Protein AF-A0A846A2D1-F1 (afdb_monomer)

Radius of gyration: 15.33 Å; Cα contacts (8 Å, |Δi|>4): 108; chains: 1; bounding box: 37×28×43 Å

Sequence (115 aa):
MNHFTIVMEFLRNRQRFLKEVDQGIRIDIKIISLLIASSAFFGIYGGIIGSFSNPLQIISSAIKLPALYLLTLLICLPTLYFYEISSGSKRSFGQYLALLLAATSVISVMLFGFA

Nearest PDB structures (foldseek):
  8tnm-assembly1_A  TM=3.487E-01  e=9.755E+00  synthetic construct

pLDDT: mean 88.81, std 5.29, range [51.72, 93.69]

Foldseek 3Di:
DQLVVLLVCCVVPVVVNLVCLQVVNPLVSLLVSLLVLLLQLQLCLQLVVQVVDDNVSSNVRSNVRSVVVVVVCVVVLVVVVVVCVVVVHPHDSSSSSSVVSSVSSVVSVVSSVVD

Structure (mmCIF, N/CA/C/O backbone):
data_AF-A0A846A2D1-F1
#
_entry.id   AF-A0A846A2D1-F1
#
loop_
_atom_site.group_PDB
_atom_site.id
_atom_site.type_symbol
_atom_site.label_atom_id
_atom_site.label_alt_id
_atom_site.label_comp_id
_atom_site.label_asym_id
_atom_site.label_entity_id
_atom_site.label_seq_id
_atom_site.pdbx_PDB_ins_code
_atom_site.Cartn_x
_atom_site.Cartn_y
_atom_site.Cartn_z
_atom_site.occupancy
_atom_site.B_iso_or_equiv
_atom_site.auth_seq_id
_atom_site.auth_comp_id
_atom_site.auth_asym_id
_atom_site.auth_atom_id
_atom_site.pdbx_PDB_model_num
ATOM 1 N N . MET A 1 1 ? 13.661 -4.943 10.338 1.00 51.72 1 MET A N 1
ATOM 2 C CA . MET A 1 1 ? 12.328 -5.583 10.227 1.00 51.72 1 MET A CA 1
ATOM 3 C C . MET A 1 1 ? 12.147 -5.998 8.779 1.00 51.72 1 MET A C 1
ATOM 5 O O . MET A 1 1 ? 12.386 -5.165 7.918 1.00 51.72 1 MET A O 1
ATOM 9 N N . ASN A 1 2 ? 11.783 -7.248 8.485 1.00 70.00 2 ASN A N 1
ATOM 10 C CA . ASN A 1 2 ? 11.537 -7.649 7.098 1.00 70.00 2 ASN A CA 1
ATOM 11 C C . ASN A 1 2 ? 10.143 -7.163 6.675 1.00 70.00 2 ASN A C 1
ATOM 13 O O . ASN A 1 2 ? 9.138 -7.780 7.022 1.00 70.00 2 ASN A O 1
ATOM 17 N N . HIS A 1 3 ? 10.073 -6.053 5.938 1.00 76.00 3 HIS A N 1
ATOM 18 C CA . HIS A 1 3 ? 8.810 -5.486 5.440 1.00 76.00 3 HIS A CA 1
ATOM 19 C C . HIS A 1 3 ? 8.006 -6.494 4.597 1.00 76.00 3 HIS A C 1
ATOM 21 O O . HIS A 1 3 ? 6.781 -6.545 4.680 1.00 76.00 3 HIS A O 1
ATOM 27 N N . PHE A 1 4 ? 8.705 -7.382 3.884 1.00 77.94 4 PHE A N 1
ATOM 28 C CA . PHE A 1 4 ? 8.124 -8.502 3.139 1.00 77.94 4 PHE A CA 1
ATOM 29 C C . PHE A 1 4 ? 7.366 -9.507 4.014 1.00 77.94 4 PHE A C 1
ATOM 31 O O . PHE A 1 4 ? 6.348 -10.052 3.591 1.00 77.94 4 PHE A O 1
ATOM 38 N N . THR A 1 5 ? 7.827 -9.746 5.246 1.00 79.62 5 THR A N 1
ATOM 39 C CA . THR A 1 5 ? 7.174 -10.691 6.161 1.00 79.62 5 THR A CA 1
ATOM 40 C C . THR A 1 5 ? 5.780 -10.210 6.544 1.00 79.62 5 THR A C 1
ATOM 42 O O . THR A 1 5 ? 4.875 -11.026 6.646 1.00 79.62 5 THR A O 1
ATOM 45 N N . ILE A 1 6 ? 5.580 -8.897 6.683 1.00 82.06 6 ILE A N 1
ATOM 46 C CA . ILE A 1 6 ? 4.277 -8.321 7.039 1.00 82.06 6 ILE A CA 1
ATOM 47 C C . ILE A 1 6 ? 3.274 -8.478 5.894 1.00 82.06 6 ILE A C 1
ATOM 49 O O . ILE A 1 6 ? 2.120 -8.813 6.149 1.00 82.06 6 ILE A O 1
ATOM 53 N N . VAL A 1 7 ? 3.703 -8.300 4.640 1.00 84.50 7 VAL A N 1
ATOM 54 C CA . VAL A 1 7 ? 2.833 -8.545 3.478 1.00 84.50 7 VAL A CA 1
ATOM 55 C C . VAL A 1 7 ? 2.508 -10.029 3.334 1.00 84.50 7 VAL A C 1
ATOM 57 O O . VAL A 1 7 ? 1.349 -10.383 3.143 1.00 84.50 7 VAL A O 1
ATOM 60 N N . MET A 1 8 ? 3.493 -10.912 3.503 1.00 84.31 8 MET A N 1
ATOM 61 C CA . MET A 1 8 ? 3.275 -12.364 3.500 1.00 84.31 8 MET A CA 1
ATOM 62 C C . MET A 1 8 ? 2.330 -12.813 4.621 1.00 84.31 8 MET A C 1
ATOM 64 O O . MET A 1 8 ? 1.442 -13.631 4.393 1.00 84.31 8 MET A O 1
ATOM 68 N N . GLU A 1 9 ? 2.480 -12.269 5.828 1.00 84.75 9 GLU A N 1
ATOM 69 C CA . GLU A 1 9 ? 1.592 -12.556 6.956 1.00 84.75 9 GLU A CA 1
ATOM 70 C C . GLU A 1 9 ? 0.180 -12.019 6.711 1.00 84.75 9 GLU A C 1
ATOM 72 O O . GLU A 1 9 ? -0.792 -12.712 7.007 1.00 84.75 9 GLU A O 1
ATOM 77 N N . PHE A 1 10 ? 0.055 -10.834 6.109 1.00 87.31 10 PHE A N 1
ATOM 78 C CA . PHE A 1 10 ? -1.225 -10.288 5.669 1.00 87.31 10 PHE A CA 1
ATOM 79 C C . PHE A 1 10 ? -1.914 -11.195 4.639 1.00 87.31 10 PHE A C 1
ATOM 81 O O . PHE A 1 10 ? -3.085 -11.529 4.819 1.00 87.31 10 PHE A O 1
ATOM 88 N N . LEU A 1 11 ? -1.194 -11.639 3.602 1.00 85.81 11 LEU A N 1
ATOM 89 C CA . LEU A 1 11 ? -1.729 -12.534 2.571 1.00 85.81 11 LEU A CA 1
ATOM 90 C C . LEU A 1 11 ? -2.124 -13.898 3.150 1.00 85.81 11 LEU A C 1
ATOM 92 O O . LEU A 1 11 ? -3.165 -14.444 2.791 1.00 85.81 11 LEU A O 1
ATOM 96 N N . ARG A 1 12 ? -1.321 -14.437 4.074 1.00 88.12 12 ARG A N 1
ATOM 97 C CA . ARG A 1 12 ? -1.553 -15.751 4.687 1.00 88.12 12 ARG A CA 1
ATOM 98 C C . ARG A 1 12 ? -2.668 -15.730 5.731 1.00 88.12 12 ARG A C 1
ATOM 100 O O . ARG A 1 12 ? -3.473 -16.651 5.782 1.00 88.12 12 ARG A O 1
ATOM 107 N N . ASN A 1 13 ? -2.718 -14.690 6.561 1.00 90.44 13 ASN A N 1
ATOM 108 C CA . ASN A 1 13 ? -3.602 -14.575 7.722 1.00 90.44 13 ASN A CA 1
ATOM 109 C C . ASN A 1 13 ? -4.374 -13.245 7.712 1.00 90.44 13 ASN A C 1
ATOM 111 O O . ASN A 1 13 ? -4.353 -12.482 8.684 1.00 90.44 13 ASN A O 1
ATOM 115 N N . ARG A 1 14 ? -5.118 -12.985 6.629 1.00 89.06 14 ARG A N 1
ATOM 116 C CA . ARG A 1 14 ? -5.891 -11.746 6.438 1.00 89.06 14 ARG A CA 1
ATOM 117 C C . ARG A 1 14 ? -6.779 -11.391 7.631 1.00 89.06 14 ARG A C 1
ATOM 119 O O . ARG A 1 14 ? -6.795 -10.241 8.052 1.00 89.06 14 ARG A O 1
ATOM 126 N N . GLN A 1 15 ? -7.504 -12.360 8.196 1.00 88.88 15 GLN A N 1
ATOM 127 C CA . GLN A 1 15 ? -8.404 -12.094 9.328 1.00 88.88 15 GLN A CA 1
ATOM 128 C C . GLN A 1 15 ? -7.653 -11.597 10.565 1.00 88.88 15 GLN A C 1
ATOM 130 O O . GLN A 1 15 ? -8.083 -10.638 11.204 1.00 88.88 15 GLN A O 1
ATOM 135 N N . ARG A 1 16 ? -6.507 -12.212 10.875 1.00 90.38 16 ARG A N 1
ATOM 136 C CA . ARG A 1 16 ? -5.653 -11.779 11.982 1.00 90.38 16 ARG A CA 1
ATOM 137 C C . ARG A 1 16 ? -5.124 -10.371 11.734 1.00 90.38 16 ARG A C 1
ATOM 139 O O . ARG A 1 16 ? -5.208 -9.533 12.623 1.00 90.38 16 ARG A O 1
ATOM 146 N N . PHE A 1 17 ? -4.644 -10.099 10.521 1.00 90.69 17 PHE A N 1
ATOM 147 C CA . PHE A 1 17 ? -4.153 -8.775 10.156 1.00 90.69 17 PHE A CA 1
ATOM 148 C C . PHE A 1 17 ? -5.235 -7.698 10.319 1.00 90.69 17 PHE A C 1
ATOM 150 O O . PHE A 1 17 ? -4.977 -6.674 10.946 1.00 90.69 17 PHE A O 1
ATOM 157 N N . LEU A 1 18 ? -6.446 -7.943 9.806 1.00 90.31 18 LEU A N 1
ATOM 158 C CA . LEU A 1 18 ? -7.572 -7.014 9.927 1.00 90.31 18 LEU A CA 1
ATOM 159 C C . LEU A 1 18 ? -7.968 -6.789 11.389 1.00 90.31 18 LEU A C 1
ATOM 161 O O . LEU A 1 18 ? -8.214 -5.652 11.777 1.00 90.31 18 LEU A O 1
ATOM 165 N N . LYS A 1 19 ? -7.962 -7.843 12.212 1.00 92.00 19 LYS A N 1
ATOM 166 C CA . LYS A 1 19 ? -8.230 -7.736 13.651 1.00 92.00 19 LYS A CA 1
ATOM 167 C C . LYS A 1 19 ? -7.177 -6.892 14.370 1.00 92.00 19 LYS A C 1
ATOM 169 O O . LYS A 1 19 ? -7.530 -6.048 15.182 1.00 92.00 19 LYS A O 1
ATOM 174 N N . GLU A 1 20 ? -5.898 -7.073 14.049 1.00 91.12 20 GLU A N 1
ATOM 175 C CA . GLU A 1 20 ? -4.814 -6.259 14.612 1.00 91.12 20 GLU A CA 1
ATOM 176 C C . GLU A 1 20 ? -4.914 -4.786 14.184 1.00 91.12 20 GLU A C 1
ATOM 178 O O . GLU A 1 20 ? -4.626 -3.899 14.985 1.00 91.12 20 GLU A O 1
ATOM 183 N N . VAL A 1 21 ? -5.344 -4.515 12.944 1.00 91.81 21 VAL A N 1
ATOM 184 C CA . VAL A 1 21 ? -5.596 -3.145 12.466 1.00 91.81 21 VAL A CA 1
ATOM 185 C C . VAL A 1 21 ? -6.773 -2.514 13.210 1.00 91.81 21 VAL A C 1
ATOM 187 O O . VAL A 1 21 ? -6.656 -1.388 13.689 1.00 91.81 21 VAL A O 1
ATOM 190 N N . ASP A 1 22 ? -7.870 -3.250 13.376 1.00 89.81 22 ASP A N 1
ATOM 191 C CA . ASP A 1 22 ? -9.051 -2.799 14.121 1.00 89.81 22 ASP A CA 1
ATOM 192 C C . ASP A 1 22 ? -8.723 -2.521 15.602 1.00 89.81 22 ASP A C 1
ATOM 194 O O . ASP A 1 22 ? -9.172 -1.530 16.172 1.00 89.81 22 ASP A O 1
ATOM 198 N N . GLN A 1 23 ? -7.823 -3.317 16.192 1.00 91.88 23 GLN A N 1
ATOM 199 C CA . GLN A 1 23 ? -7.296 -3.126 17.549 1.00 91.88 23 GLN A CA 1
ATOM 200 C C . GLN A 1 23 ? -6.210 -2.040 17.663 1.00 91.88 23 GLN A C 1
ATOM 202 O O . GLN A 1 23 ? -5.749 -1.758 18.767 1.00 91.88 23 GLN A O 1
ATOM 207 N N . GLY A 1 24 ? -5.765 -1.435 16.555 1.00 88.25 24 GLY A N 1
ATOM 208 C CA . GLY A 1 24 ? -4.745 -0.379 16.584 1.00 88.25 24 GLY A CA 1
ATOM 209 C C . GLY A 1 24 ? -3.321 -0.882 16.866 1.00 88.25 24 GLY A C 1
ATOM 210 O O . GLY A 1 24 ? -2.451 -0.105 17.257 1.00 88.25 24 GLY A O 1
ATOM 211 N N . ILE A 1 25 ? -3.047 -2.174 16.675 1.00 89.75 25 ILE A N 1
ATOM 212 C CA . ILE A 1 25 ? -1.767 -2.788 17.044 1.00 89.75 25 ILE A CA 1
ATOM 213 C C . ILE A 1 25 ? -0.714 -2.508 15.964 1.00 89.75 25 ILE A C 1
ATOM 215 O O . ILE A 1 25 ? -0.772 -3.047 14.856 1.00 89.75 25 ILE A O 1
ATOM 219 N N . ARG A 1 26 ? 0.300 -1.705 16.318 1.00 88.56 26 ARG A N 1
ATOM 220 C CA . ARG A 1 26 ? 1.473 -1.376 15.477 1.00 88.56 26 ARG A CA 1
ATOM 221 C C . ARG A 1 26 ? 1.107 -0.907 14.061 1.00 88.56 26 ARG A C 1
ATOM 223 O O . ARG A 1 26 ? 1.679 -1.378 13.075 1.00 88.56 26 ARG A O 1
ATOM 230 N N . ILE A 1 27 ? 0.155 0.018 13.974 1.00 90.88 27 ILE A N 1
ATOM 231 C CA . ILE A 1 27 ? -0.369 0.554 12.711 1.00 90.88 27 ILE A CA 1
ATOM 232 C C . ILE A 1 27 ? 0.731 1.194 11.858 1.00 90.88 27 ILE A C 1
ATOM 234 O O . ILE A 1 27 ? 0.833 0.877 10.676 1.00 90.88 27 ILE A O 1
ATOM 238 N N . ASP A 1 28 ? 1.611 1.994 12.455 1.00 89.75 28 ASP A N 1
ATOM 239 C CA . ASP A 1 28 ? 2.650 2.741 11.727 1.00 89.75 28 ASP A CA 1
ATOM 240 C C . ASP A 1 28 ? 3.609 1.804 10.980 1.00 89.75 28 ASP A C 1
ATOM 242 O O . ASP A 1 28 ? 3.911 1.980 9.800 1.00 89.75 28 ASP A O 1
ATOM 246 N N . ILE A 1 29 ? 4.020 0.725 11.649 1.00 89.31 29 ILE A N 1
ATOM 247 C CA . ILE A 1 29 ? 4.880 -0.314 11.074 1.00 89.31 29 ILE A CA 1
ATOM 248 C C . ILE A 1 29 ? 4.171 -1.032 9.923 1.00 89.31 29 ILE A C 1
ATOM 250 O O . ILE A 1 29 ? 4.804 -1.328 8.906 1.00 89.31 29 ILE A O 1
ATOM 254 N N . LYS A 1 30 ? 2.875 -1.339 10.075 1.00 91.56 30 LYS A N 1
ATOM 255 C CA . LYS A 1 30 ? 2.080 -1.997 9.029 1.00 91.56 30 LYS A CA 1
ATOM 256 C C . LYS A 1 30 ? 1.960 -1.093 7.804 1.00 91.56 30 LYS A C 1
ATOM 258 O O . LYS A 1 30 ? 2.229 -1.567 6.706 1.00 91.56 30 LYS A O 1
ATOM 263 N N . ILE A 1 31 ? 1.650 0.191 8.000 1.00 92.44 31 ILE A N 1
ATOM 264 C CA . ILE A 1 31 ? 1.581 1.217 6.948 1.00 92.44 31 ILE A CA 1
ATOM 265 C C . ILE A 1 31 ? 2.897 1.273 6.175 1.00 92.44 31 ILE A C 1
ATOM 267 O O . ILE A 1 31 ? 2.902 1.065 4.964 1.00 92.44 31 ILE A O 1
ATOM 271 N N . ILE A 1 32 ? 4.019 1.488 6.870 1.00 91.94 32 ILE A N 1
ATOM 272 C CA . ILE A 1 32 ? 5.337 1.616 6.234 1.00 91.94 32 ILE A CA 1
ATOM 273 C C . ILE A 1 32 ? 5.696 0.334 5.475 1.00 91.94 32 ILE A C 1
ATOM 275 O O . ILE A 1 32 ? 6.178 0.388 4.348 1.00 91.94 32 ILE A O 1
ATOM 279 N N . SER A 1 33 ? 5.423 -0.832 6.061 1.00 91.44 33 SER A N 1
ATOM 280 C CA . SER A 1 33 ? 5.764 -2.115 5.438 1.00 91.44 33 SER A CA 1
ATOM 281 C C . SER A 1 33 ? 4.925 -2.413 4.200 1.00 91.44 33 SER A C 1
ATOM 283 O O . SER A 1 33 ? 5.477 -2.852 3.195 1.00 91.44 33 SER A O 1
ATOM 285 N N . LEU A 1 34 ? 3.618 -2.140 4.254 1.00 91.44 34 LEU A N 1
ATOM 286 C CA . LEU A 1 34 ? 2.716 -2.257 3.109 1.00 91.44 34 LEU A CA 1
ATOM 287 C C . LEU A 1 34 ? 3.101 -1.280 1.997 1.00 91.44 34 LEU A C 1
ATOM 289 O O . LEU A 1 34 ? 3.111 -1.661 0.831 1.00 91.44 34 LEU A O 1
ATOM 293 N N . LEU A 1 35 ? 3.459 -0.045 2.347 1.00 92.31 35 LEU A N 1
ATOM 294 C CA . LEU A 1 35 ? 3.850 0.985 1.388 1.00 92.31 35 LEU A CA 1
ATOM 295 C C . LEU A 1 35 ? 5.167 0.639 0.682 1.00 92.31 35 LEU A C 1
ATOM 297 O O . LEU A 1 35 ? 5.233 0.693 -0.543 1.00 92.31 35 LEU A O 1
ATOM 301 N N . ILE A 1 36 ? 6.194 0.218 1.427 1.00 92.06 36 ILE A N 1
ATOM 302 C CA . ILE A 1 36 ? 7.486 -0.184 0.849 1.00 92.06 36 ILE A CA 1
ATOM 303 C C . ILE A 1 36 ? 7.315 -1.409 -0.052 1.00 92.06 36 ILE A C 1
ATOM 305 O O . ILE A 1 36 ? 7.792 -1.410 -1.185 1.00 92.06 36 ILE A O 1
ATOM 309 N N . ALA A 1 37 ? 6.626 -2.446 0.428 1.00 91.69 37 ALA A N 1
ATOM 310 C CA . ALA A 1 37 ? 6.456 -3.6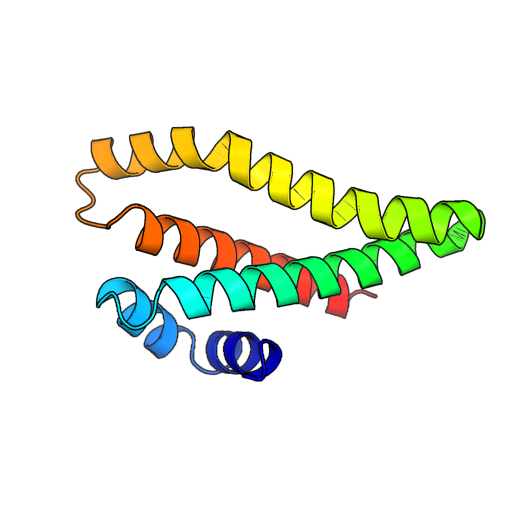79 -0.330 1.00 91.69 37 ALA A CA 1
ATOM 311 C C . ALA A 1 37 ? 5.603 -3.473 -1.591 1.00 91.69 37 ALA A C 1
ATOM 313 O O . ALA A 1 37 ? 5.992 -3.923 -2.666 1.00 91.69 37 ALA A O 1
ATOM 314 N N . SER A 1 38 ? 4.481 -2.752 -1.490 1.00 92.25 38 SER A N 1
ATOM 315 C CA . SER A 1 38 ? 3.640 -2.458 -2.657 1.00 92.25 38 SER A CA 1
ATOM 316 C C . SER A 1 38 ? 4.360 -1.590 -3.684 1.00 92.25 38 SER A C 1
ATOM 318 O O . SER A 1 38 ? 4.317 -1.904 -4.870 1.00 92.25 38 SER A O 1
ATOM 320 N N . SER A 1 39 ? 5.092 -0.560 -3.245 1.00 92.75 39 SER A N 1
ATOM 321 C CA . SER A 1 39 ? 5.911 0.275 -4.130 1.00 92.75 39 SER A CA 1
ATOM 322 C C . SER A 1 39 ? 6.980 -0.545 -4.860 1.00 92.75 39 SER A C 1
ATOM 324 O O . SER A 1 39 ? 7.142 -0.402 -6.070 1.00 92.75 39 SER A O 1
ATOM 326 N N . ALA A 1 40 ? 7.649 -1.470 -4.161 1.00 92.62 40 ALA A N 1
ATOM 327 C CA . ALA A 1 40 ? 8.620 -2.371 -4.775 1.00 92.62 40 ALA A CA 1
ATOM 328 C C . ALA A 1 40 ? 7.976 -3.273 -5.844 1.00 92.62 40 ALA A C 1
ATOM 330 O O . ALA A 1 40 ? 8.489 -3.362 -6.957 1.00 92.62 40 ALA A O 1
ATOM 331 N N . PHE A 1 41 ? 6.828 -3.891 -5.548 1.00 91.81 41 PHE A N 1
ATOM 332 C CA . PHE A 1 41 ? 6.112 -4.739 -6.507 1.00 91.81 41 PHE A CA 1
ATOM 333 C C . PHE A 1 41 ? 5.602 -3.964 -7.726 1.00 91.81 41 PHE A C 1
ATOM 335 O O . PHE A 1 41 ? 5.802 -4.407 -8.857 1.00 91.81 41 PHE A O 1
ATOM 342 N N . PHE A 1 42 ? 5.008 -2.783 -7.522 1.00 92.94 42 PHE A N 1
ATOM 343 C CA . PHE A 1 42 ? 4.609 -1.905 -8.623 1.00 92.94 42 PHE A CA 1
ATOM 344 C C . PHE A 1 42 ? 5.805 -1.441 -9.450 1.00 92.94 42 PHE A C 1
ATOM 346 O O . PHE A 1 42 ? 5.687 -1.329 -10.666 1.00 92.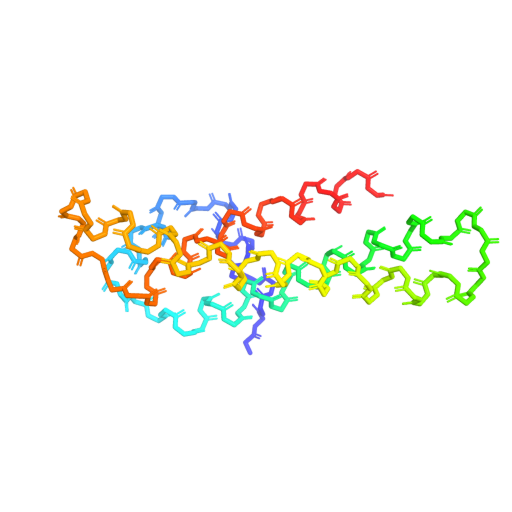94 42 PHE A O 1
ATOM 353 N N . GLY A 1 43 ? 6.946 -1.176 -8.811 1.00 92.19 43 GLY A N 1
ATOM 354 C CA . GLY A 1 43 ? 8.159 -0.767 -9.503 1.00 92.19 43 GLY A CA 1
ATOM 355 C C . GLY A 1 43 ? 8.734 -1.873 -10.379 1.00 92.19 43 GLY A C 1
ATOM 356 O O . GLY A 1 43 ? 9.076 -1.616 -11.531 1.00 92.19 43 GLY A O 1
ATOM 357 N N . ILE A 1 44 ? 8.766 -3.115 -9.885 1.00 91.81 44 ILE A N 1
ATOM 358 C CA . ILE A 1 44 ? 9.196 -4.269 -10.688 1.00 91.81 44 ILE A CA 1
ATOM 359 C C . ILE A 1 44 ? 8.245 -4.473 -11.870 1.00 91.81 44 ILE A C 1
ATOM 361 O O . ILE A 1 44 ? 8.695 -4.536 -13.013 1.00 91.81 44 ILE A O 1
ATOM 365 N N . TYR A 1 45 ? 6.935 -4.488 -11.615 1.00 91.62 45 TYR A N 1
ATOM 366 C CA . TYR A 1 45 ? 5.928 -4.616 -12.667 1.00 91.62 45 TYR A CA 1
ATOM 367 C C . TYR A 1 45 ? 6.030 -3.486 -13.707 1.00 91.62 45 TYR A C 1
ATOM 369 O O . TYR A 1 45 ? 6.014 -3.730 -14.912 1.00 91.62 45 TYR A O 1
ATOM 377 N N . GLY A 1 46 ? 6.219 -2.243 -13.258 1.00 90.88 46 GLY A N 1
ATOM 378 C CA . GLY A 1 46 ? 6.399 -1.098 -14.145 1.00 90.88 46 GLY A CA 1
ATOM 3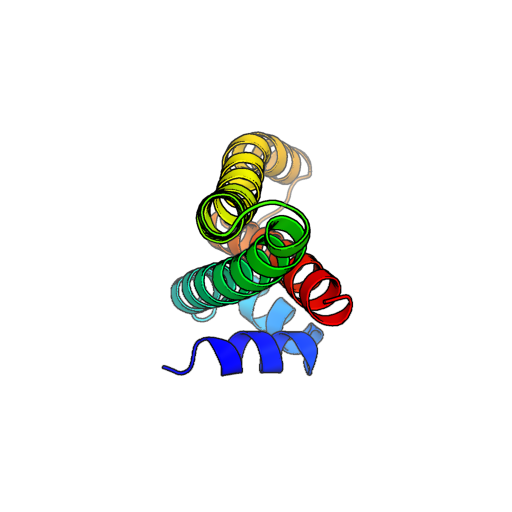79 C C . GLY A 1 46 ? 7.686 -1.154 -14.958 1.00 90.88 46 GLY A C 1
ATOM 380 O O . GLY A 1 46 ? 7.674 -0.782 -16.129 1.00 90.88 46 GLY A O 1
ATOM 381 N N . GLY A 1 47 ? 8.771 -1.673 -14.384 1.00 90.31 47 GLY A N 1
ATOM 382 C CA . GLY A 1 47 ? 10.004 -1.946 -15.117 1.00 90.31 47 GLY A CA 1
ATOM 383 C C . GLY A 1 47 ? 9.799 -2.983 -16.221 1.00 90.31 47 GLY A C 1
ATOM 384 O O . GLY A 1 47 ? 10.248 -2.770 -17.346 1.00 90.31 47 GLY A O 1
ATOM 385 N N . ILE A 1 48 ? 9.059 -4.057 -15.932 1.00 89.88 48 ILE A N 1
ATOM 386 C CA . ILE A 1 48 ? 8.733 -5.113 -16.903 1.00 89.88 48 ILE A CA 1
ATOM 387 C C . ILE A 1 48 ? 7.893 -4.545 -18.052 1.00 89.88 48 ILE A C 1
ATOM 389 O O . ILE A 1 48 ? 8.259 -4.728 -19.211 1.00 89.88 48 ILE A O 1
ATOM 393 N N . ILE A 1 49 ? 6.854 -3.752 -17.764 1.00 88.69 49 ILE A N 1
ATOM 394 C CA . ILE A 1 49 ? 6.076 -3.060 -18.808 1.00 88.69 49 ILE A CA 1
ATOM 395 C C . ILE A 1 49 ? 6.959 -2.100 -19.623 1.00 88.69 49 ILE A C 1
ATOM 397 O O . ILE A 1 49 ? 6.833 -2.009 -20.843 1.00 88.69 49 ILE A O 1
ATOM 401 N N . GLY A 1 50 ? 7.873 -1.380 -18.971 1.00 86.12 50 GLY A N 1
ATOM 402 C CA . GLY A 1 50 ? 8.793 -0.464 -19.644 1.00 86.12 50 GLY A CA 1
ATOM 403 C C . GLY A 1 50 ? 9.832 -1.164 -20.528 1.00 86.12 50 GLY A C 1
ATOM 404 O O . GLY A 1 50 ? 10.364 -0.540 -21.446 1.00 86.12 50 GLY A O 1
ATOM 405 N N . SER A 1 51 ? 10.103 -2.452 -20.299 1.00 87.06 51 SER A N 1
ATOM 406 C CA . SER A 1 51 ? 11.132 -3.211 -21.026 1.00 87.06 51 SER A CA 1
ATOM 407 C C . SER A 1 51 ? 10.807 -3.441 -22.501 1.00 87.06 51 SER A C 1
ATOM 409 O O . SER A 1 51 ? 11.722 -3.564 -23.310 1.00 87.06 51 SER A O 1
ATOM 411 N N . PHE A 1 52 ? 9.528 -3.379 -22.881 1.00 82.38 52 PHE A N 1
ATOM 412 C CA . PHE A 1 52 ? 9.072 -3.569 -24.263 1.00 82.38 52 PHE A CA 1
ATOM 413 C C . PHE A 1 52 ? 9.409 -2.413 -25.217 1.00 82.38 52 PHE A C 1
ATOM 415 O O . PHE A 1 52 ? 9.014 -2.445 -26.379 1.00 82.38 52 PHE A O 1
ATOM 422 N N . SER A 1 53 ? 10.085 -1.365 -24.745 1.00 79.69 53 SER A N 1
ATOM 423 C CA . SER A 1 53 ? 10.240 -0.114 -25.493 1.00 79.69 53 SER A CA 1
ATOM 424 C C . SER A 1 53 ? 11.684 0.386 -25.532 1.00 79.69 53 SER A C 1
ATOM 426 O O . SER A 1 53 ? 12.349 0.225 -26.548 1.00 79.69 53 SER A O 1
ATOM 428 N N . ASN A 1 54 ? 12.189 0.977 -24.445 1.00 84.25 54 ASN A N 1
ATOM 429 C CA . ASN A 1 54 ? 13.561 1.484 -24.341 1.00 84.25 54 ASN A CA 1
ATOM 430 C C . ASN A 1 54 ? 14.132 1.278 -22.926 1.00 84.25 54 ASN A C 1
ATOM 432 O O . ASN A 1 54 ? 13.387 1.375 -21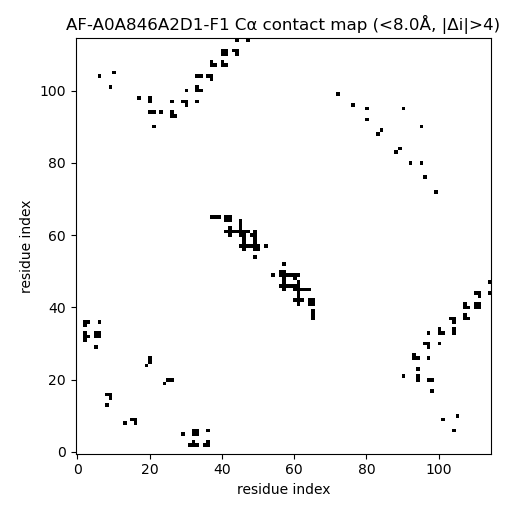.951 1.00 84.25 54 ASN A O 1
ATOM 436 N N . PRO A 1 55 ? 15.458 1.116 -22.755 1.00 81.75 55 PRO A N 1
ATOM 437 C CA . PRO A 1 55 ? 16.070 0.949 -21.432 1.00 81.75 55 PRO A CA 1
ATOM 438 C C . PRO A 1 55 ? 15.852 2.155 -20.500 1.00 81.75 55 PRO A C 1
ATOM 440 O O . PRO A 1 55 ? 15.651 1.989 -19.300 1.00 81.75 55 PRO A O 1
ATOM 443 N N . LEU A 1 56 ? 15.787 3.374 -21.045 1.00 86.00 56 LEU A N 1
ATOM 444 C CA . LEU A 1 56 ? 15.393 4.579 -20.295 1.00 86.00 56 LEU A CA 1
ATOM 445 C C . LEU A 1 56 ? 13.917 4.546 -19.853 1.00 86.00 56 LEU A C 1
ATOM 447 O O . LEU A 1 56 ? 13.552 5.102 -18.816 1.00 86.00 56 LEU A O 1
ATOM 451 N N . GLN A 1 57 ? 13.064 3.862 -20.616 1.00 86.69 57 GLN A N 1
ATOM 452 C CA . GLN A 1 57 ? 11.639 3.723 -20.336 1.00 86.69 57 GLN A CA 1
ATOM 453 C C . GLN A 1 57 ? 11.358 2.680 -19.246 1.00 86.69 57 GLN A C 1
ATOM 455 O O . GLN A 1 57 ? 10.358 2.817 -18.543 1.00 86.69 57 GLN A O 1
ATOM 460 N N . ILE A 1 58 ? 12.266 1.721 -19.025 1.00 89.00 58 ILE A N 1
ATOM 461 C CA . ILE A 1 58 ? 12.237 0.792 -17.880 1.00 89.00 58 ILE A CA 1
ATOM 462 C C . ILE A 1 58 ? 12.269 1.579 -16.572 1.00 89.00 58 ILE A C 1
ATOM 464 O O . ILE A 1 58 ? 11.367 1.454 -15.748 1.00 89.00 58 ILE A O 1
ATOM 468 N N . ILE A 1 59 ? 13.279 2.438 -16.404 1.00 88.75 59 ILE A N 1
ATOM 469 C CA . ILE A 1 59 ? 13.468 3.215 -15.172 1.00 88.75 59 ILE A CA 1
ATOM 470 C C . ILE A 1 59 ? 12.318 4.211 -14.994 1.00 88.75 59 ILE A C 1
ATOM 472 O O . ILE A 1 59 ? 11.759 4.332 -13.905 1.00 88.75 59 ILE A O 1
ATOM 476 N N . SER A 1 60 ? 11.917 4.886 -16.077 1.00 91.12 60 SER A N 1
ATOM 477 C CA . SER A 1 60 ? 10.790 5.821 -16.040 1.00 91.12 60 SER A CA 1
ATOM 478 C C . SER A 1 60 ? 9.490 5.132 -15.612 1.00 91.12 60 SER A C 1
ATOM 480 O O . SER A 1 60 ? 8.795 5.626 -14.724 1.00 91.12 60 SER A O 1
ATOM 482 N N . SER A 1 61 ? 9.180 3.964 -16.179 1.00 89.06 61 SER A N 1
ATOM 483 C CA . SER A 1 61 ? 7.944 3.228 -15.889 1.00 89.06 61 SER A CA 1
ATOM 484 C C . SER A 1 61 ? 7.961 2.598 -14.495 1.00 89.06 61 SER A C 1
ATOM 486 O O . SER A 1 61 ? 6.946 2.651 -13.801 1.00 89.06 61 SER A O 1
ATOM 488 N N . ALA A 1 62 ? 9.115 2.094 -14.043 1.00 90.19 62 ALA A N 1
ATOM 489 C CA . ALA A 1 62 ? 9.306 1.554 -12.697 1.00 90.19 62 ALA A CA 1
ATOM 490 C C . ALA A 1 62 ? 9.078 2.596 -11.591 1.00 90.19 62 ALA A C 1
ATOM 492 O O . ALA A 1 62 ? 8.622 2.251 -10.508 1.00 90.19 62 ALA A O 1
ATOM 493 N N . ILE A 1 63 ? 9.360 3.876 -11.845 1.00 91.44 63 ILE A N 1
ATOM 494 C CA . ILE A 1 63 ? 9.107 4.952 -10.873 1.00 91.44 63 ILE A CA 1
ATOM 495 C C . ILE A 1 63 ? 7.689 5.512 -11.034 1.00 91.44 63 ILE A C 1
ATOM 497 O O . ILE A 1 63 ? 7.001 5.789 -10.051 1.00 91.44 63 ILE A O 1
ATOM 501 N N . LYS A 1 64 ? 7.225 5.670 -12.278 1.00 91.94 64 LYS A N 1
ATOM 502 C CA . LYS A 1 64 ? 5.938 6.305 -12.582 1.00 91.94 64 LYS A CA 1
ATOM 503 C C . LYS A 1 64 ? 4.748 5.501 -12.061 1.00 91.94 64 LYS A C 1
ATOM 505 O O . LYS A 1 64 ? 3.805 6.100 -11.556 1.00 91.94 64 LYS A O 1
ATOM 510 N N . LEU A 1 65 ? 4.784 4.172 -12.158 1.00 89.56 65 LEU A N 1
ATOM 511 C CA . LEU A 1 65 ? 3.698 3.303 -11.690 1.00 89.56 65 LEU A CA 1
ATOM 512 C C . LEU A 1 65 ? 3.435 3.411 -10.176 1.00 89.56 65 LEU A C 1
ATOM 514 O O . LEU A 1 65 ? 2.311 3.758 -9.807 1.00 89.56 65 LEU A O 1
ATOM 518 N N . PRO A 1 66 ? 4.427 3.194 -9.288 1.00 89.56 66 PRO A N 1
ATOM 519 C CA . PRO A 1 66 ? 4.225 3.377 -7.853 1.00 89.56 66 PRO A CA 1
ATOM 520 C C . PRO A 1 66 ? 3.877 4.827 -7.497 1.00 89.56 66 PRO A C 1
ATOM 522 O O . PRO A 1 66 ? 3.010 5.048 -6.653 1.00 89.56 66 PRO A O 1
ATOM 525 N N . ALA A 1 67 ? 4.474 5.821 -8.168 1.00 92.38 67 ALA A N 1
ATOM 526 C CA . ALA A 1 67 ? 4.146 7.229 -7.943 1.00 92.38 67 ALA A CA 1
ATOM 527 C C . ALA A 1 67 ? 2.677 7.551 -8.266 1.00 92.38 67 ALA A C 1
ATOM 529 O O . ALA A 1 67 ? 1.999 8.186 -7.459 1.00 92.38 67 ALA A O 1
ATOM 530 N N . LEU A 1 68 ? 2.162 7.082 -9.408 1.00 92.62 68 LEU A N 1
ATOM 531 C CA . LEU A 1 68 ? 0.756 7.259 -9.778 1.00 92.62 68 LEU A CA 1
ATOM 532 C C . LEU A 1 68 ? -0.172 6.578 -8.774 1.00 92.62 68 LEU A C 1
ATOM 534 O O . LEU A 1 68 ? -1.185 7.157 -8.389 1.00 92.62 68 LEU A O 1
ATOM 538 N N . TYR A 1 69 ? 0.180 5.383 -8.304 1.00 89.31 69 TYR A N 1
ATOM 539 C CA . TYR A 1 69 ? -0.648 4.665 -7.343 1.00 89.31 69 TYR A CA 1
ATOM 540 C C . TYR A 1 69 ? -0.696 5.374 -5.980 1.00 89.31 69 TYR A C 1
ATOM 542 O O . TYR A 1 69 ? -1.772 5.553 -5.410 1.00 89.31 69 TYR A O 1
ATOM 550 N N . LEU A 1 70 ? 0.450 5.856 -5.486 1.00 90.38 70 LEU A N 1
ATOM 551 C CA . LEU A 1 70 ? 0.525 6.647 -4.254 1.00 90.38 70 LEU A CA 1
ATOM 552 C C . LEU A 1 70 ? -0.202 7.989 -4.380 1.00 90.38 70 LEU A C 1
ATOM 554 O O . LEU A 1 70 ? -0.872 8.407 -3.439 1.00 90.38 70 LEU A O 1
ATOM 558 N N . LEU A 1 71 ? -0.117 8.642 -5.540 1.00 93.69 71 LEU A N 1
ATOM 559 C CA . LEU A 1 71 ? -0.862 9.868 -5.818 1.00 93.69 71 LEU A CA 1
ATOM 560 C C . LEU A 1 71 ? -2.373 9.610 -5.807 1.00 93.69 71 LEU A C 1
ATOM 562 O O . LEU A 1 71 ? -3.123 10.369 -5.200 1.00 93.69 71 LEU A O 1
ATOM 566 N N . THR A 1 72 ? -2.813 8.516 -6.428 1.00 92.62 72 THR A N 1
ATOM 567 C CA . THR A 1 72 ? -4.227 8.115 -6.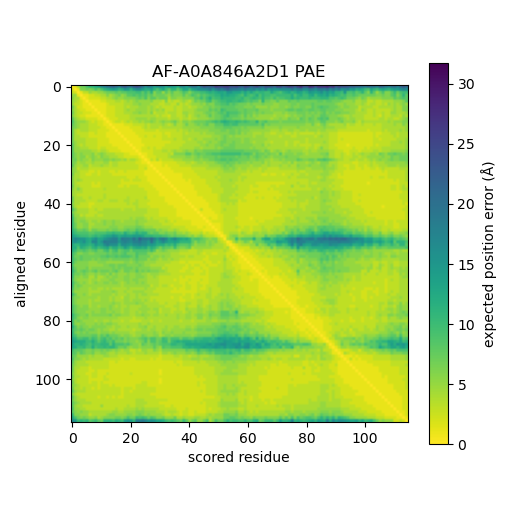435 1.00 92.62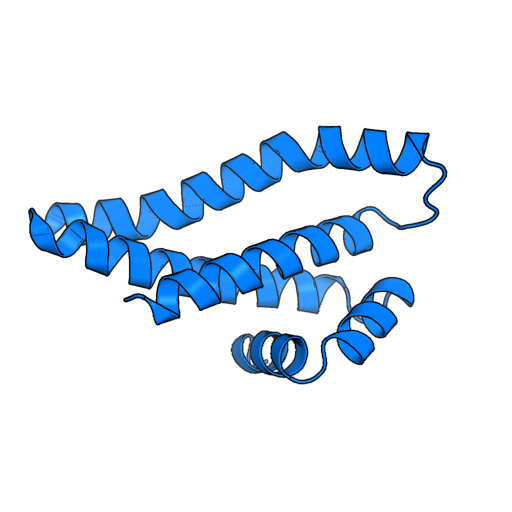 72 THR A CA 1
ATOM 568 C C . THR A 1 72 ? -4.711 7.849 -5.013 1.00 92.62 72 THR A C 1
ATOM 570 O O . THR A 1 72 ? -5.755 8.357 -4.613 1.00 92.62 72 THR A O 1
ATOM 573 N N . LEU A 1 73 ? -3.915 7.127 -4.215 1.00 90.25 73 LEU A N 1
ATOM 574 C CA . LEU A 1 73 ? -4.194 6.906 -2.800 1.00 90.25 73 LEU A CA 1
ATOM 575 C C . LEU A 1 73 ? -4.333 8.242 -2.062 1.00 90.25 73 LEU A C 1
ATOM 577 O O . LEU A 1 73 ? -5.322 8.439 -1.373 1.00 90.25 73 LEU A O 1
ATOM 581 N N . LEU A 1 74 ? -3.395 9.172 -2.245 1.00 91.75 74 LEU A N 1
ATOM 582 C CA . LEU A 1 74 ? -3.391 10.473 -1.574 1.00 91.75 74 LEU A CA 1
ATOM 583 C C . LEU A 1 74 ? -4.616 11.323 -1.928 1.00 91.75 74 LEU A C 1
ATOM 585 O O . LEU A 1 74 ? -5.186 11.953 -1.042 1.00 91.75 74 LEU A O 1
ATOM 589 N N . ILE A 1 75 ? -5.035 11.323 -3.196 1.00 93.44 75 ILE A N 1
ATOM 590 C CA . ILE A 1 75 ? -6.204 12.081 -3.662 1.00 93.44 75 ILE A CA 1
ATOM 591 C C . ILE A 1 75 ? -7.504 11.444 -3.160 1.00 93.44 75 ILE A C 1
ATOM 593 O O . ILE A 1 75 ? -8.405 12.151 -2.713 1.00 93.44 75 ILE A O 1
ATOM 597 N N . CYS A 1 76 ? -7.616 10.115 -3.209 1.00 91.19 76 CYS A N 1
ATOM 598 C CA . CYS A 1 76 ? -8.836 9.415 -2.814 1.00 91.19 76 CYS A CA 1
ATOM 599 C C . CYS A 1 76 ? -8.989 9.291 -1.293 1.00 91.19 76 CYS A C 1
ATOM 601 O O . CYS A 1 76 ? -10.113 9.220 -0.804 1.00 91.19 76 CYS A O 1
ATOM 603 N N . LEU A 1 77 ? -7.890 9.275 -0.536 1.00 91.75 77 LEU A N 1
ATOM 604 C CA . LEU A 1 77 ? -7.901 9.101 0.914 1.00 91.75 77 LEU A CA 1
ATOM 605 C C . LEU A 1 77 ? -8.794 10.107 1.653 1.00 91.75 77 LEU A C 1
ATOM 607 O O . LEU A 1 77 ? -9.637 9.641 2.417 1.00 91.75 77 LEU A O 1
ATOM 611 N N . PRO A 1 78 ? -8.674 11.439 1.469 1.00 89.56 78 PRO A N 1
ATOM 612 C CA . PRO A 1 78 ? -9.518 12.387 2.191 1.00 89.56 78 PRO A CA 1
ATOM 613 C C . PRO A 1 78 ? -10.997 12.176 1.867 1.00 89.56 78 PRO A C 1
ATOM 615 O O . PRO A 1 78 ? -11.814 12.096 2.779 1.00 89.56 78 PRO A O 1
ATOM 618 N N . THR A 1 79 ? -11.346 12.007 0.589 1.00 91.12 79 THR A N 1
ATOM 619 C CA . THR A 1 79 ? -12.732 11.782 0.151 1.00 91.12 79 THR A CA 1
ATOM 620 C C . THR A 1 79 ? -13.324 10.519 0.771 1.00 91.12 79 THR A C 1
ATOM 622 O O . THR A 1 79 ? -14.431 10.542 1.308 1.00 91.12 79 THR A O 1
ATOM 625 N N . LEU A 1 80 ? -12.569 9.423 0.740 1.00 88.75 80 LEU A N 1
ATOM 626 C CA . LEU A 1 80 ? -12.969 8.141 1.305 1.00 88.75 80 LEU A CA 1
ATOM 627 C C . LEU A 1 80 ? -13.057 8.177 2.842 1.00 88.75 80 LEU A C 1
ATOM 629 O O . LEU A 1 80 ? -13.949 7.568 3.428 1.00 88.75 80 LEU A O 1
ATOM 633 N N . TYR A 1 81 ? -12.182 8.941 3.498 1.00 89.69 81 TYR A N 1
ATOM 634 C CA . TYR A 1 81 ? -12.215 9.144 4.945 1.00 89.69 81 TYR A CA 1
ATOM 635 C C . TYR A 1 81 ? -13.444 9.950 5.391 1.00 89.69 81 TYR A C 1
ATOM 637 O O . TYR A 1 81 ? -14.107 9.576 6.358 1.00 89.69 81 TYR A O 1
ATOM 645 N N . PHE A 1 82 ? -13.806 11.016 4.668 1.00 89.69 82 PHE A N 1
ATOM 646 C CA . PHE A 1 82 ? -15.051 11.746 4.937 1.00 89.69 82 PHE A CA 1
ATOM 647 C C . PHE A 1 82 ? -16.283 10.853 4.769 1.00 89.69 82 PHE A C 1
ATOM 649 O O . PHE A 1 82 ? -17.210 10.933 5.575 1.00 89.69 82 PHE A O 1
ATOM 656 N N . TYR A 1 83 ? -16.277 9.973 3.765 1.00 89.25 83 TYR A N 1
ATOM 657 C CA . TYR A 1 83 ? -17.342 8.992 3.576 1.00 89.25 83 TYR A CA 1
ATOM 658 C C . TYR A 1 83 ? -17.446 8.006 4.754 1.00 89.25 83 TYR A C 1
ATOM 660 O O . TYR A 1 83 ? -18.542 7.787 5.267 1.00 89.25 83 TYR A O 1
ATOM 668 N N . GLU A 1 84 ? -16.324 7.470 5.249 1.00 88.94 84 GLU A N 1
ATOM 669 C CA . GLU A 1 84 ? -16.298 6.610 6.449 1.00 88.94 84 GLU A CA 1
ATOM 670 C C . GLU A 1 84 ? -16.868 7.307 7.687 1.00 88.94 84 GLU A C 1
ATOM 672 O O 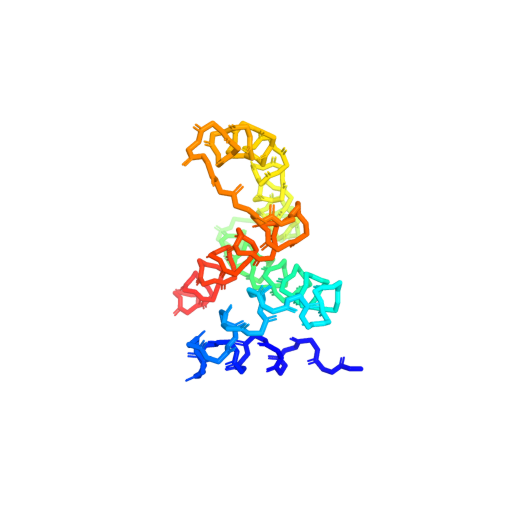. GLU A 1 84 ? -17.680 6.716 8.405 1.00 88.94 84 GLU A O 1
ATOM 677 N N . ILE A 1 85 ? -16.465 8.559 7.938 1.00 89.06 85 ILE A N 1
ATOM 678 C CA . ILE A 1 85 ? -16.988 9.341 9.067 1.00 89.06 85 ILE A CA 1
ATOM 679 C C . ILE A 1 85 ? -18.494 9.539 8.907 1.00 89.06 85 ILE A C 1
ATOM 681 O O . ILE A 1 85 ? -19.249 9.329 9.855 1.00 89.06 85 ILE A O 1
ATOM 685 N N . SER A 1 86 ? -18.945 9.901 7.703 1.00 89.12 86 SER A N 1
ATOM 686 C CA . SER A 1 86 ? -20.368 10.081 7.416 1.00 89.12 86 SER A CA 1
ATOM 687 C C . SER A 1 86 ? -21.169 8.787 7.583 1.00 89.12 86 SER A C 1
ATOM 689 O O . SER A 1 86 ? -22.339 8.849 7.947 1.00 89.12 86 SER A O 1
ATOM 691 N N . SER A 1 87 ? -20.556 7.626 7.346 1.00 87.19 87 SER A N 1
ATOM 692 C CA . SER A 1 87 ? -21.159 6.309 7.572 1.00 87.19 87 SER A CA 1
ATOM 693 C C . SER A 1 87 ? -21.184 5.891 9.054 1.00 87.19 87 SER A C 1
ATOM 695 O O . SER A 1 87 ? -21.686 4.811 9.371 1.00 87.19 87 SER A O 1
ATOM 697 N N . GLY A 1 88 ? -20.643 6.704 9.970 1.00 86.00 88 GLY A N 1
ATOM 698 C CA . GLY A 1 88 ? -20.594 6.410 11.405 1.00 86.00 88 GLY A CA 1
ATOM 699 C C . GLY A 1 88 ? -19.461 5.466 11.826 1.00 86.00 88 GLY A C 1
ATOM 700 O O . GLY A 1 88 ? -19.532 4.869 12.904 1.00 86.00 88 GLY A O 1
ATOM 701 N N . SER A 1 89 ? -18.421 5.305 10.999 1.00 84.56 89 SER A N 1
ATOM 702 C CA . SER A 1 89 ? -17.248 4.490 11.336 1.00 84.56 89 SER A CA 1
ATOM 703 C C . SER A 1 89 ? -16.484 5.089 12.523 1.00 84.56 89 SER A C 1
ATOM 705 O O . SER A 1 89 ? -16.250 6.294 12.590 1.00 84.56 89 SER A O 1
ATOM 707 N N . LYS A 1 90 ? -16.064 4.239 13.469 1.00 84.25 90 LYS A N 1
ATOM 708 C CA . LYS A 1 90 ? -15.269 4.633 14.653 1.00 84.25 90 LYS A CA 1
ATOM 709 C C . LYS A 1 90 ? -13.758 4.471 14.446 1.00 84.25 90 LYS A C 1
ATOM 711 O O . LYS A 1 90 ? -13.000 4.516 15.413 1.00 84.25 90 LYS A O 1
ATOM 716 N N . ARG A 1 91 ? -13.316 4.211 13.212 1.00 84.75 91 ARG A N 1
ATOM 717 C CA . ARG A 1 91 ? -11.909 3.930 12.909 1.00 84.75 91 ARG A CA 1
ATOM 718 C C . ARG A 1 91 ? -11.068 5.199 12.902 1.00 84.75 91 ARG A C 1
ATOM 720 O O . ARG A 1 91 ? -11.474 6.233 12.383 1.00 84.75 91 ARG A O 1
ATOM 727 N N . SER A 1 92 ? -9.857 5.090 13.438 1.00 88.88 92 SER A N 1
ATOM 728 C CA . SER A 1 92 ? -8.849 6.146 13.344 1.00 88.88 92 SER A CA 1
ATOM 729 C C . SER A 1 92 ? -8.334 6.281 11.909 1.00 88.88 92 SER A C 1
ATOM 731 O O . SER A 1 92 ? -8.252 5.298 11.167 1.00 88.88 92 SER A O 1
ATOM 733 N N . PHE A 1 93 ? -7.899 7.488 11.542 1.00 88.81 93 PHE A N 1
ATOM 734 C CA . PHE A 1 93 ? -7.271 7.789 10.255 1.00 88.81 93 PHE A CA 1
ATOM 735 C C . PHE A 1 93 ? -6.161 6.792 9.881 1.00 88.81 93 PHE A C 1
ATOM 737 O O . PHE A 1 93 ? -6.114 6.302 8.754 1.00 88.81 93 PHE A O 1
ATOM 744 N N . GLY A 1 94 ? -5.301 6.421 10.838 1.00 88.88 94 GLY A N 1
ATOM 745 C CA . GLY A 1 94 ? -4.221 5.456 10.601 1.00 88.88 94 GLY A CA 1
ATOM 746 C C . GLY A 1 94 ? -4.728 4.041 10.303 1.00 88.88 94 GLY A C 1
ATOM 747 O O . GLY A 1 94 ? -4.182 3.354 9.442 1.00 88.88 94 GLY A O 1
ATOM 748 N N . GLN A 1 95 ? -5.803 3.606 10.967 1.00 91.12 95 GLN A N 1
ATOM 749 C CA . GLN A 1 95 ? -6.421 2.302 10.701 1.00 91.12 95 GLN A CA 1
ATOM 750 C C . GLN A 1 95 ? -7.030 2.276 9.301 1.00 91.12 95 GLN A C 1
ATOM 752 O O . GLN A 1 95 ? -6.869 1.297 8.574 1.00 91.12 95 GLN A O 1
ATOM 757 N N . TYR A 1 96 ? -7.671 3.376 8.903 1.00 92.12 96 TYR A N 1
ATOM 758 C CA . TYR A 1 96 ? -8.237 3.515 7.570 1.00 92.12 96 TYR A CA 1
ATOM 759 C C . TYR A 1 96 ? -7.161 3.511 6.477 1.00 92.12 96 TYR A C 1
ATOM 761 O O . TYR A 1 96 ? -7.248 2.749 5.514 1.00 92.12 96 TYR A O 1
ATOM 769 N N . LEU A 1 97 ? -6.085 4.276 6.670 1.00 92.56 97 LEU A N 1
ATOM 770 C CA . LEU A 1 97 ? -4.930 4.276 5.774 1.00 92.56 97 LEU A CA 1
ATOM 771 C C . LEU A 1 97 ? -4.297 2.879 5.659 1.00 92.56 97 LEU A C 1
ATOM 773 O O . LEU A 1 97 ? -3.983 2.439 4.554 1.00 92.56 97 LEU A O 1
ATOM 777 N N . ALA A 1 98 ? -4.153 2.149 6.770 1.00 92.75 98 ALA A N 1
ATOM 778 C CA . ALA A 1 98 ? -3.638 0.780 6.755 1.00 92.75 98 ALA A CA 1
ATOM 779 C C . ALA A 1 98 ? -4.534 -0.180 5.951 1.00 92.75 98 ALA A C 1
ATOM 781 O O . ALA A 1 98 ? -4.014 -1.050 5.255 1.00 92.75 98 ALA A O 1
ATOM 782 N N . LEU A 1 99 ? -5.861 -0.013 6.003 1.00 91.88 99 LEU A N 1
ATOM 783 C CA . LEU A 1 99 ? -6.808 -0.797 5.201 1.00 91.88 99 LEU A CA 1
ATOM 784 C C . LEU A 1 99 ? -6.690 -0.484 3.704 1.00 91.88 99 LEU A C 1
ATOM 786 O O . LEU A 1 99 ? -6.636 -1.408 2.889 1.00 91.88 99 LEU A O 1
ATOM 790 N N . LEU A 1 100 ? -6.591 0.794 3.333 1.00 93.00 100 LEU A N 1
ATOM 791 C CA . LEU A 1 100 ? -6.398 1.189 1.934 1.00 93.00 100 LEU A CA 1
ATOM 792 C C . LEU A 1 100 ? -5.049 0.699 1.383 1.00 93.00 100 LEU A C 1
ATOM 794 O O . LEU A 1 100 ? -4.972 0.204 0.255 1.00 93.00 100 LEU A O 1
ATOM 798 N N . LEU A 1 101 ? -3.987 0.768 2.188 1.00 92.56 101 LEU A N 1
ATOM 799 C CA . LEU A 1 101 ? -2.675 0.214 1.843 1.00 92.56 101 LEU A CA 1
ATOM 800 C C . LEU A 1 101 ? -2.690 -1.314 1.754 1.00 92.56 101 LEU A C 1
ATOM 802 O O . LEU A 1 101 ? -2.008 -1.875 0.902 1.00 92.56 101 LEU A O 1
ATOM 806 N N . ALA A 1 102 ? -3.486 -1.996 2.579 1.00 92.50 102 ALA A N 1
ATOM 807 C CA . ALA A 1 102 ? -3.688 -3.438 2.472 1.00 92.50 102 ALA A CA 1
ATOM 808 C C . ALA A 1 102 ? -4.340 -3.810 1.133 1.00 92.50 102 ALA A C 1
ATOM 810 O O . ALA A 1 102 ? -3.832 -4.686 0.435 1.00 92.50 102 ALA A O 1
ATOM 811 N N . ALA A 1 103 ? -5.400 -3.104 0.723 1.00 92.19 103 ALA A N 1
ATOM 812 C CA . ALA A 1 103 ? -6.024 -3.299 -0.590 1.00 92.19 103 ALA A CA 1
ATOM 813 C C . ALA A 1 103 ? -5.036 -3.024 -1.740 1.00 92.19 103 ALA A C 1
ATOM 815 O O . ALA A 1 103 ? -4.895 -3.829 -2.659 1.00 92.19 103 ALA A O 1
ATOM 816 N N . THR A 1 104 ? -4.282 -1.930 -1.632 1.00 92.31 104 THR A N 1
ATOM 817 C CA . THR A 1 104 ? -3.210 -1.563 -2.569 1.00 92.31 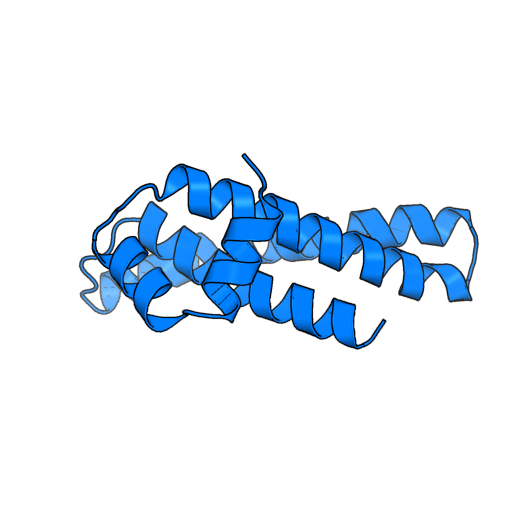104 THR A CA 1
ATOM 818 C C . THR A 1 104 ? -2.139 -2.650 -2.678 1.00 92.31 104 THR A C 1
ATOM 820 O O . THR A 1 104 ? -1.715 -2.997 -3.777 1.00 92.31 104 THR A O 1
ATOM 823 N N . SER A 1 105 ? -1.737 -3.238 -1.551 1.00 92.12 105 SER A N 1
ATOM 824 C CA . SER A 1 105 ? -0.747 -4.312 -1.516 1.00 92.12 105 SER A CA 1
ATOM 825 C C . SER A 1 105 ? -1.245 -5.602 -2.166 1.00 92.12 105 SER A C 1
ATOM 827 O O . SER A 1 105 ? -0.435 -6.335 -2.729 1.00 92.12 105 SER A O 1
ATOM 829 N N . VAL A 1 106 ? -2.546 -5.903 -2.108 1.00 92.62 106 VAL A N 1
ATOM 830 C CA . VAL A 1 106 ? -3.111 -7.039 -2.858 1.00 92.62 106 VAL A CA 1
ATOM 831 C C . VAL A 1 106 ? -2.983 -6.783 -4.356 1.00 92.62 106 VAL A C 1
ATOM 833 O O . VAL A 1 106 ? -2.502 -7.650 -5.081 1.00 92.62 106 VAL A O 1
ATOM 836 N N . ILE A 1 107 ? -3.350 -5.582 -4.809 1.00 92.62 107 ILE A N 1
ATOM 837 C CA . ILE A 1 107 ? -3.280 -5.199 -6.224 1.00 92.62 107 ILE A CA 1
ATOM 838 C C . ILE A 1 107 ? -1.834 -5.264 -6.724 1.00 92.62 107 ILE A C 1
ATOM 840 O O . ILE A 1 107 ? -1.576 -5.856 -7.769 1.00 92.62 107 ILE A O 1
ATOM 844 N N . SER A 1 108 ? -0.873 -4.750 -5.951 1.00 92.00 108 SER A N 1
ATOM 845 C CA . SER A 1 108 ? 0.543 -4.802 -6.321 1.00 92.00 108 SER A CA 1
ATOM 846 C C . SER A 1 108 ? 1.075 -6.234 -6.426 1.00 92.00 108 SER A C 1
ATOM 848 O O . SER A 1 108 ? 1.809 -6.544 -7.357 1.00 92.00 108 SER A O 1
ATOM 850 N N . VAL A 1 109 ? 0.698 -7.116 -5.490 1.00 91.44 109 VAL A N 1
ATOM 851 C CA . VAL A 1 109 ? 1.113 -8.531 -5.507 1.00 91.44 109 VAL A CA 1
ATOM 852 C C . VAL A 1 109 ? 0.495 -9.256 -6.697 1.00 91.44 109 VAL A C 1
ATOM 854 O O . VAL A 1 109 ? 1.163 -10.061 -7.337 1.00 91.44 109 VAL A O 1
ATOM 857 N N . MET A 1 110 ? -0.762 -8.956 -7.020 1.00 91.69 110 MET A N 1
ATOM 858 C CA . MET A 1 110 ? -1.454 -9.562 -8.153 1.00 91.69 110 MET A CA 1
ATOM 859 C C . MET A 1 110 ? -0.831 -9.138 -9.487 1.00 91.69 110 MET A C 1
ATOM 861 O O . MET A 1 110 ? -0.595 -9.988 -10.338 1.00 91.69 110 MET A O 1
ATOM 865 N N . LEU A 1 111 ? -0.492 -7.854 -9.647 1.00 89.81 111 LEU A N 1
ATOM 866 C CA . LEU A 1 111 ? 0.232 -7.360 -10.824 1.00 89.81 111 LEU A CA 1
ATOM 867 C C . LEU A 1 111 ? 1.633 -7.954 -10.928 1.00 89.81 111 LEU A C 1
ATOM 869 O O . LEU A 1 111 ? 2.039 -8.362 -12.008 1.00 89.81 111 LEU A O 1
ATOM 873 N N . PHE A 1 112 ? 2.347 -8.054 -9.807 1.00 88.06 112 PHE A N 1
ATOM 874 C CA . PHE A 1 112 ? 3.637 -8.733 -9.773 1.00 88.06 112 PHE A CA 1
ATOM 875 C C . PHE A 1 112 ? 3.517 -10.210 -10.175 1.00 88.06 112 PHE A C 1
ATOM 877 O O . PHE A 1 112 ? 4.385 -10.713 -10.870 1.00 88.06 112 PHE A O 1
ATOM 884 N N . GLY A 1 113 ? 2.431 -10.893 -9.802 1.00 88.06 113 GLY A N 1
ATOM 885 C CA . GLY A 1 113 ? 2.164 -12.267 -10.232 1.00 88.06 113 GLY A CA 1
ATOM 886 C C . GLY A 1 113 ? 1.835 -12.426 -11.723 1.00 88.06 113 GLY A C 1
ATOM 887 O O . GLY A 1 113 ? 1.932 -13.538 -12.232 1.00 88.06 113 GLY A O 1
ATOM 888 N N . PHE A 1 114 ? 1.447 -11.351 -12.419 1.00 84.62 114 PHE A N 1
ATOM 889 C CA . PHE A 1 114 ? 1.285 -11.339 -13.880 1.00 84.62 114 PHE A CA 1
ATOM 890 C C . PHE A 1 114 ? 2.584 -11.036 -14.637 1.00 84.62 114 PHE A C 1
ATOM 892 O O . PHE A 1 114 ? 2.600 -1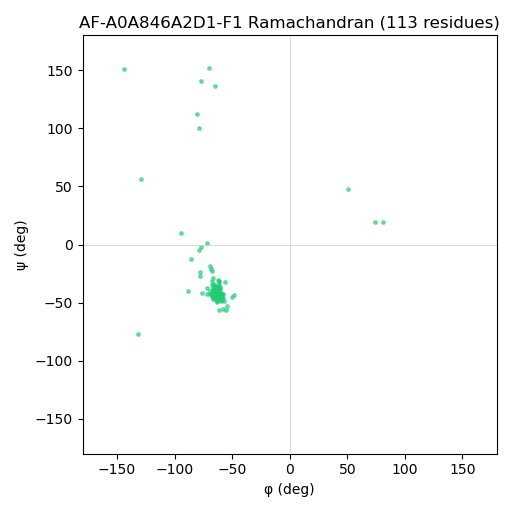1.153 -15.862 1.00 84.62 114 PHE A O 1
ATOM 899 N N . ALA A 1 115 ? 3.615 -10.581 -13.927 1.00 77.00 115 ALA A N 1
ATOM 900 C CA . ALA A 1 115 ? 4.896 -10.174 -14.485 1.00 77.00 115 ALA A CA 1
ATOM 901 C C . ALA A 1 115 ? 5.813 -11.383 -14.710 1.00 77.00 115 ALA A C 1
ATOM 903 O O . ALA A 1 115 ? 6.529 -11.367 -15.735 1.00 77.00 115 ALA A O 1
#

Solvent-accessible surface area (backbone atoms only — not comparable to full-atom values): 5938 Å² total; per-residue (Å²): 130,67,38,62,54,55,51,53,45,35,72,74,38,46,69,60,46,52,51,35,40,74,69,60,56,64,46,68,62,51,38,53,24,32,50,53,47,23,38,52,30,27,18,54,35,20,25,57,66,17,60,82,74,39,80,72,38,16,59,52,29,19,50,47,44,29,48,50,51,52,49,50,48,62,65,46,45,62,60,54,48,54,49,39,52,75,71,67,54,87,72,52,72,63,44,51,51,35,51,54,36,49,55,48,29,52,54,19,52,53,50,40,73,74,100

Secondary structure (DSSP, 8-state):
--HHHHHHHHHH-HHHHHHHHHTTTTHHHHHHHHHHHHHHHHHHHHHHHHHTT-HHHHHHHHHHHHHHHHHHHHHHHHHHHHHHHHTT----HHHHHHHHHHHHHHHHHHHHHT-

Mean predicted aligned error: 4.7 Å